Protein AF-G3LXT1-F1 (afdb_monomer)

Mean predicted aligned error: 8.4 Å

Organism: Plasmodium falciparum (NCBI:txid5833)

Nearest PDB structures (foldseek):
  6r1m-assembly1_B  TM=9.239E-01  e=2.001E+00  Escherichia coli
  6r1o-assembly1_A-2  TM=7.275E-01  e=9.483E-01  Escherichia coli
  6x94-assembly1_A  TM=8.869E-01  e=3.685E+00  Methanosarcina mazei Go1
  6hdz-assembly1_A  TM=7.345E-01  e=2.001E+00  Pseudomonas aeruginosa
  6he3-assembly1_A  TM=7.332E-01  e=2.291E+00  Pseudomonas aeruginosa

Structure (mmCIF, N/CA/C/O backbone):
data_AF-G3LXT1-F1
#
_entry.id   AF-G3LXT1-F1
#
loop_
_atom_site.group_PDB
_atom_site.id
_atom_site.type_symbol
_atom_site.label_atom_id
_atom_site.label_alt_id
_atom_site.label_comp_id
_atom_site.label_asym_id
_atom_site.label_entity_id
_atom_site.label_seq_id
_atom_site.pdbx_PDB_ins_code
_atom_site.Cartn_x
_atom_site.Cartn_y
_atom_site.Cartn_z
_atom_site.occupancy
_atom_site.B_iso_or_equiv
_atom_site.auth_seq_id
_atom_site.auth_comp_id
_atom_site.auth_asym_id
_atom_site.auth_atom_id
_atom_site.pdbx_PDB_model_num
ATOM 1 N N . LEU A 1 1 ? -16.581 -1.925 11.559 1.00 66.00 1 LEU A N 1
ATOM 2 C CA . LEU A 1 1 ? -15.165 -1.888 12.002 1.00 66.00 1 LEU A CA 1
ATOM 3 C C . LEU A 1 1 ? -14.460 -3.201 11.678 1.00 66.00 1 LEU A C 1
ATOM 5 O O . LEU A 1 1 ? -13.635 -3.177 10.783 1.00 66.00 1 LEU A O 1
ATOM 9 N N . LEU A 1 2 ? -14.854 -4.341 12.264 1.00 69.88 2 LEU A N 1
ATOM 10 C CA . LEU A 1 2 ? -14.255 -5.657 11.952 1.00 69.88 2 LEU A CA 1
ATOM 11 C C . LEU A 1 2 ? -14.251 -6.004 10.454 1.00 69.88 2 LEU A C 1
ATOM 13 O O . LEU A 1 2 ? -13.206 -6.341 9.916 1.00 69.88 2 LEU A O 1
ATOM 17 N N . PHE A 1 3 ? -15.382 -5.841 9.761 1.00 73.25 3 PHE A N 1
ATOM 18 C CA . PHE A 1 3 ? -15.468 -6.110 8.319 1.00 73.25 3 PHE A CA 1
ATOM 19 C C . PHE A 1 3 ? -14.554 -5.201 7.477 1.00 73.25 3 PHE A C 1
ATOM 21 O O . PHE A 1 3 ? -13.901 -5.657 6.549 1.00 73.25 3 PHE A O 1
ATOM 28 N N . ILE A 1 4 ? -14.446 -3.922 7.842 1.00 73.25 4 ILE A N 1
ATOM 29 C CA . ILE A 1 4 ? -13.566 -2.950 7.171 1.00 73.25 4 ILE A CA 1
ATOM 30 C C . ILE A 1 4 ? -12.087 -3.262 7.418 1.00 73.25 4 ILE A C 1
ATOM 32 O O . ILE A 1 4 ? -11.289 -3.192 6.489 1.00 73.25 4 ILE A O 1
ATOM 36 N N . SER A 1 5 ? -11.735 -3.664 8.642 1.00 70.94 5 SER A N 1
ATOM 37 C CA . SER A 1 5 ? -10.387 -4.125 8.980 1.00 70.94 5 SER A CA 1
ATOM 38 C C . SER A 1 5 ? -10.042 -5.414 8.232 1.00 70.94 5 SER A C 1
ATOM 40 O O . SER A 1 5 ? -8.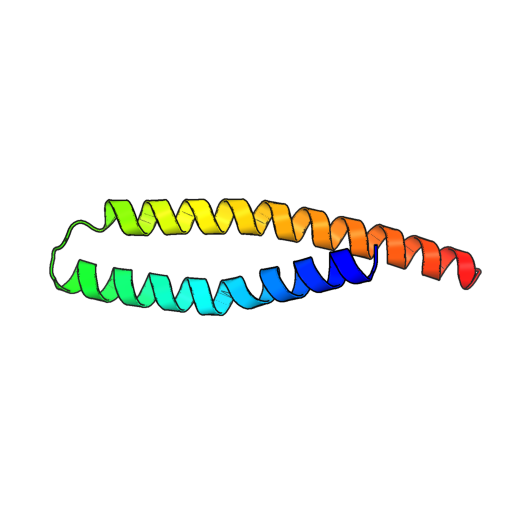948 -5.526 7.696 1.00 70.94 5 SER A O 1
ATOM 42 N N . PHE A 1 6 ? -10.994 -6.343 8.103 1.00 76.50 6 PHE A N 1
ATOM 43 C CA . PHE A 1 6 ? -10.824 -7.572 7.331 1.00 76.50 6 PHE A CA 1
ATOM 44 C C . PHE A 1 6 ? -10.596 -7.293 5.840 1.00 76.50 6 PHE A C 1
ATOM 46 O O . PHE A 1 6 ? -9.638 -7.798 5.267 1.00 76.50 6 PHE A O 1
ATOM 53 N N . VAL A 1 7 ? -11.415 -6.437 5.219 1.00 78.94 7 VAL A N 1
ATOM 54 C CA . VAL A 1 7 ? -11.235 -6.047 3.810 1.00 78.94 7 VAL A CA 1
ATOM 55 C C . VAL A 1 7 ? -9.888 -5.344 3.599 1.00 78.94 7 VAL A C 1
ATOM 57 O O . VAL A 1 7 ? -9.181 -5.674 2.650 1.00 78.94 7 VAL A O 1
ATOM 60 N N . CYS A 1 8 ? -9.480 -4.443 4.502 1.00 73.12 8 CYS A N 1
ATOM 61 C CA . CYS A 1 8 ? -8.163 -3.799 4.418 1.00 73.12 8 CYS A CA 1
ATOM 62 C C . CYS A 1 8 ? -7.011 -4.795 4.603 1.00 73.12 8 CYS A C 1
ATOM 64 O O . CYS A 1 8 ? -6.013 -4.690 3.900 1.00 73.12 8 CYS A O 1
ATOM 66 N N . ALA A 1 9 ? -7.141 -5.773 5.501 1.00 74.19 9 ALA A N 1
ATOM 67 C CA . ALA A 1 9 ? -6.126 -6.800 5.717 1.00 74.19 9 ALA A CA 1
ATOM 68 C C . ALA A 1 9 ? -5.987 -7.744 4.512 1.00 74.19 9 ALA A C 1
ATOM 70 O O . ALA A 1 9 ? -4.868 -8.077 4.130 1.00 74.19 9 ALA A O 1
ATOM 71 N N . VAL A 1 10 ? -7.096 -8.132 3.873 1.00 80.88 10 VAL A N 1
ATOM 72 C CA . VAL A 1 10 ? -7.074 -8.957 2.652 1.00 80.88 10 VAL A CA 1
ATOM 73 C C . VAL A 1 10 ? -6.446 -8.193 1.486 1.00 80.88 10 VAL A C 1
ATOM 75 O O . VAL A 1 10 ? -5.570 -8.728 0.808 1.00 80.88 10 VAL A O 1
ATOM 78 N N . LEU A 1 11 ? -6.837 -6.931 1.281 1.00 77.25 11 LEU A N 1
ATOM 79 C CA . LEU A 1 11 ? -6.229 -6.068 0.263 1.00 77.25 11 LEU A CA 1
ATOM 80 C C . LEU A 1 11 ? -4.732 -5.860 0.534 1.00 77.25 11 LEU A C 1
ATOM 82 O O . LEU A 1 11 ? -3.925 -5.993 -0.380 1.00 77.25 11 LEU A O 1
ATOM 86 N N . SER A 1 12 ? -4.361 -5.643 1.800 1.00 74.12 12 SER A N 1
ATOM 87 C CA . SER A 1 12 ? -2.972 -5.485 2.228 1.00 74.12 12 SER A CA 1
ATOM 88 C C . SER A 1 12 ? -2.139 -6.759 2.022 1.00 74.12 12 SER A C 1
ATOM 90 O O . SER A 1 12 ? -1.004 -6.687 1.545 1.00 74.12 12 SER A O 1
ATOM 92 N N . GLY A 1 13 ? -2.707 -7.939 2.283 1.00 76.25 13 GLY A N 1
ATOM 93 C CA . GLY A 1 13 ? -2.063 -9.226 2.009 1.00 76.25 13 GLY A CA 1
ATOM 94 C C . GLY A 1 13 ? -1.845 -9.497 0.515 1.00 76.25 13 GLY A C 1
ATOM 95 O O . GLY A 1 13 ? -0.842 -10.104 0.140 1.00 76.25 13 GLY A O 1
ATOM 96 N N . GLY A 1 14 ? -2.737 -9.001 -0.352 1.00 78.62 14 GLY A N 1
ATOM 97 C CA . GLY A 1 14 ? -2.637 -9.138 -1.812 1.00 78.62 14 GLY A CA 1
ATOM 98 C C . GLY A 1 14 ? -1.539 -8.287 -2.462 1.00 78.62 14 GLY A C 1
ATOM 99 O O . GLY A 1 14 ? -1.148 -8.531 -3.603 1.00 78.62 14 GLY A O 1
ATOM 100 N N . THR A 1 15 ? -0.988 -7.315 -1.744 1.00 76.62 15 THR A N 1
ATOM 101 C CA . THR A 1 15 ? -0.001 -6.376 -2.294 1.00 76.62 15 THR A CA 1
ATOM 102 C C . THR A 1 15 ? 1.373 -6.993 -2.519 1.00 76.62 15 THR A C 1
ATOM 104 O O . THR A 1 15 ? 2.082 -6.583 -3.431 1.00 76.62 15 THR A O 1
ATOM 107 N N . LEU A 1 16 ? 1.750 -7.999 -1.726 1.00 74.38 16 LEU A N 1
ATOM 108 C CA . LEU A 1 16 ? 2.998 -8.751 -1.896 1.00 74.38 16 LEU A CA 1
ATOM 109 C C . LEU A 1 16 ? 3.033 -9.516 -3.230 1.00 74.38 16 LEU A C 1
ATOM 111 O O . LEU A 1 16 ? 3.931 -9.253 -4.028 1.00 74.38 16 LEU A O 1
ATOM 115 N N . PRO A 1 17 ? 2.071 -10.408 -3.547 1.00 80.12 17 PRO A N 1
ATOM 116 C CA . PRO A 1 17 ? 2.064 -11.083 -4.845 1.00 80.12 17 PRO A CA 1
ATOM 117 C C . PRO A 1 17 ? 1.955 -10.093 -6.013 1.00 80.12 17 PRO A C 1
ATOM 119 O O . PRO A 1 17 ? 2.582 -10.303 -7.052 1.00 80.12 17 PRO A O 1
ATOM 122 N N . PHE A 1 18 ? 1.248 -8.973 -5.829 1.00 79.38 18 PHE A N 1
ATOM 123 C CA . PHE A 1 18 ? 1.211 -7.898 -6.819 1.00 79.38 18 PHE A CA 1
ATOM 124 C C . PHE A 1 18 ? 2.592 -7.258 -7.038 1.00 79.38 18 PHE A C 1
ATOM 126 O O . PHE A 1 18 ? 3.028 -7.097 -8.176 1.00 79.38 18 PHE A O 1
ATOM 133 N N . PHE A 1 19 ? 3.322 -6.963 -5.961 1.00 76.38 19 PHE A N 1
ATOM 134 C CA . PHE A 1 19 ? 4.683 -6.433 -6.012 1.00 76.38 19 PHE A CA 1
ATOM 135 C C . PHE A 1 19 ? 5.633 -7.378 -6.756 1.00 76.38 19 PHE A C 1
ATOM 137 O O . PHE A 1 19 ? 6.339 -6.935 -7.659 1.00 76.38 19 PHE A O 1
ATOM 144 N N . ILE A 1 20 ? 5.611 -8.680 -6.441 1.00 78.12 20 ILE A N 1
ATOM 145 C CA . ILE A 1 20 ? 6.411 -9.688 -7.157 1.00 78.12 20 ILE A CA 1
ATOM 146 C C . ILE A 1 20 ? 6.070 -9.704 -8.658 1.00 78.12 20 ILE A C 1
ATOM 148 O O . ILE A 1 20 ? 6.977 -9.766 -9.489 1.00 78.12 20 ILE A O 1
ATOM 152 N N . SER A 1 21 ? 4.788 -9.596 -9.024 1.00 81.69 21 SER A N 1
ATOM 153 C CA . SER A 1 21 ? 4.365 -9.551 -10.429 1.00 81.69 21 SER A CA 1
ATOM 154 C C . SER A 1 21 ? 4.935 -8.336 -11.169 1.00 81.69 21 SER A C 1
ATOM 156 O O . SER A 1 21 ? 5.473 -8.482 -12.267 1.00 81.69 21 SER A O 1
ATOM 158 N N . VAL A 1 22 ? 4.852 -7.136 -10.584 1.00 75.50 22 VAL A N 1
ATOM 159 C CA . VAL A 1 22 ? 5.392 -5.912 -11.204 1.00 75.50 22 VAL A CA 1
ATOM 160 C C . VAL A 1 22 ? 6.923 -5.959 -11.253 1.00 75.50 22 VAL A C 1
ATOM 162 O O . VAL A 1 22 ? 7.523 -5.565 -12.252 1.00 75.50 22 VAL A O 1
ATOM 165 N N . PHE A 1 23 ? 7.568 -6.514 -10.226 1.00 77.44 23 PHE A N 1
ATOM 166 C CA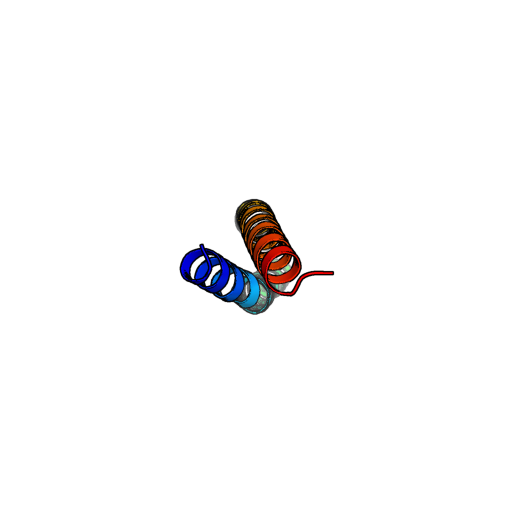 . PHE A 1 23 ? 9.019 -6.686 -10.189 1.00 77.44 23 PHE A CA 1
ATOM 167 C C . PHE A 1 23 ? 9.531 -7.611 -11.307 1.00 77.44 23 PHE A C 1
ATOM 169 O O . PHE A 1 23 ? 10.536 -7.309 -11.950 1.00 77.44 23 PHE A O 1
ATOM 176 N N . GLY A 1 24 ? 8.808 -8.694 -11.615 1.00 79.44 24 GLY A N 1
ATOM 177 C CA . GLY A 1 24 ? 9.116 -9.559 -12.760 1.00 79.44 24 GLY A CA 1
ATOM 178 C C . GLY A 1 24 ? 9.033 -8.830 -14.108 1.00 79.44 24 GLY A C 1
ATOM 179 O O . GLY A 1 24 ? 9.868 -9.048 -14.987 1.00 79.44 24 GLY A O 1
ATOM 180 N N . VAL A 1 25 ? 8.074 -7.911 -14.259 1.00 77.00 25 VAL A N 1
ATOM 181 C CA . VAL A 1 25 ? 7.950 -7.059 -15.453 1.00 77.00 25 VAL A CA 1
ATOM 182 C C . VAL A 1 25 ? 9.113 -6.067 -15.542 1.00 77.00 25 VAL A C 1
ATOM 184 O O . VAL A 1 25 ? 9.670 -5.894 -16.623 1.00 77.00 25 VAL A O 1
ATOM 187 N N . ILE A 1 26 ? 9.541 -5.465 -14.427 1.00 77.19 26 ILE A N 1
ATOM 188 C CA . ILE A 1 26 ? 10.730 -4.595 -14.387 1.00 77.19 26 ILE A CA 1
ATOM 189 C C . ILE A 1 26 ? 11.976 -5.353 -14.843 1.00 77.19 26 ILE A C 1
ATOM 191 O O . ILE A 1 26 ? 12.673 -4.883 -15.737 1.00 77.19 26 ILE A O 1
ATOM 195 N N . LEU A 1 27 ? 12.236 -6.536 -14.277 1.00 74.00 27 LEU A N 1
ATOM 196 C CA . LEU A 1 27 ? 13.391 -7.360 -14.649 1.00 74.00 27 LEU A CA 1
ATOM 197 C C . LEU A 1 27 ? 13.395 -7.704 -16.143 1.00 74.00 27 LEU A C 1
ATOM 199 O O . LEU A 1 27 ? 14.439 -7.625 -16.787 1.00 74.00 27 LEU A O 1
ATOM 203 N N . LYS A 1 28 ? 12.227 -8.029 -16.709 1.00 74.00 28 LYS A N 1
ATOM 204 C CA . LYS A 1 28 ? 12.087 -8.300 -18.144 1.00 74.00 28 LYS A CA 1
ATOM 205 C C . LYS A 1 28 ? 12.403 -7.067 -19.001 1.00 74.00 28 LYS A C 1
ATOM 207 O O . LYS A 1 28 ? 13.118 -7.207 -19.987 1.00 74.00 28 LYS A O 1
ATOM 212 N N . ASN A 1 29 ? 11.898 -5.888 -18.632 1.00 73.69 29 ASN A N 1
ATOM 213 C CA . ASN A 1 29 ? 12.112 -4.649 -19.394 1.00 73.69 29 ASN A CA 1
ATOM 214 C C . ASN A 1 29 ? 13.544 -4.108 -19.250 1.00 73.69 29 ASN A C 1
ATOM 216 O O . ASN A 1 29 ? 14.127 -3.683 -20.241 1.00 73.69 29 ASN A O 1
ATOM 220 N N . MET A 1 30 ? 14.167 -4.229 -18.070 1.00 70.19 30 MET A N 1
ATOM 221 C CA . MET A 1 30 ? 15.595 -3.927 -17.891 1.00 70.19 30 MET A CA 1
ATOM 222 C C . MET A 1 30 ? 16.481 -4.797 -18.780 1.00 70.19 30 MET A C 1
ATOM 224 O O . MET A 1 30 ? 17.435 -4.305 -19.371 1.00 70.19 30 MET A O 1
ATOM 228 N N . ASN A 1 31 ? 16.155 -6.088 -18.897 1.00 71.19 31 ASN A N 1
ATOM 229 C CA . ASN A 1 31 ? 16.897 -7.012 -19.751 1.00 71.19 31 ASN A CA 1
ATOM 230 C C . ASN A 1 31 ? 16.728 -6.711 -21.254 1.00 71.19 31 ASN A C 1
ATOM 232 O O . ASN A 1 31 ? 17.547 -7.143 -22.058 1.00 71.19 31 ASN A O 1
ATOM 236 N N . LEU A 1 32 ? 15.673 -5.984 -21.634 1.00 72.44 32 LEU A N 1
ATOM 237 C CA . LEU A 1 32 ? 15.396 -5.548 -23.007 1.00 72.44 32 LEU A CA 1
ATOM 238 C C . LEU A 1 32 ? 15.921 -4.132 -23.307 1.00 72.44 32 LEU A C 1
ATOM 240 O O . LEU A 1 32 ? 15.904 -3.723 -24.464 1.00 72.44 32 LEU A O 1
ATOM 244 N N . GLY A 1 33 ? 16.422 -3.407 -22.298 1.00 67.75 33 GLY A N 1
ATOM 245 C CA . GLY A 1 33 ? 16.880 -2.021 -22.435 1.00 67.75 33 GLY A CA 1
ATOM 246 C C . GLY A 1 33 ? 15.750 -0.991 -22.575 1.00 67.75 33 GLY A C 1
ATOM 247 O O . GLY A 1 33 ? 16.020 0.134 -22.984 1.00 67.75 33 GLY A O 1
ATOM 248 N N . ASP A 1 34 ? 14.510 -1.371 -22.251 1.00 72.00 34 ASP A N 1
ATOM 249 C CA . ASP A 1 34 ? 13.319 -0.518 -22.335 1.00 72.00 34 ASP A CA 1
ATOM 250 C C . ASP A 1 34 ? 13.210 0.453 -21.146 1.00 72.00 34 ASP A C 1
ATOM 252 O O . ASP A 1 34 ? 13.698 0.181 -20.044 1.00 72.00 34 ASP A O 1
ATOM 256 N N . ASP A 1 35 ? 12.513 1.575 -21.347 1.00 69.31 35 ASP A N 1
ATOM 257 C CA . ASP A 1 35 ? 12.299 2.602 -20.324 1.00 69.31 35 ASP A CA 1
ATOM 258 C C . ASP A 1 35 ? 11.493 2.071 -19.123 1.00 69.31 35 ASP A C 1
ATOM 260 O O . ASP A 1 35 ? 10.287 1.821 -19.173 1.00 69.31 35 ASP A O 1
ATOM 264 N N . ILE A 1 36 ? 12.176 1.941 -17.987 1.00 70.88 36 ILE A N 1
ATOM 265 C CA . ILE A 1 36 ? 11.669 1.324 -16.750 1.00 70.88 36 ILE A CA 1
ATOM 266 C C . ILE A 1 36 ? 10.905 2.337 -15.874 1.00 70.88 36 ILE A C 1
ATOM 268 O O . ILE A 1 36 ? 10.141 1.971 -14.976 1.00 70.88 36 ILE A O 1
ATOM 272 N N . ASN A 1 37 ? 11.115 3.631 -16.128 1.00 73.06 37 ASN A N 1
ATOM 273 C CA . ASN A 1 37 ? 10.601 4.747 -15.336 1.00 73.06 37 ASN A CA 1
ATOM 274 C C . ASN A 1 37 ? 9.073 4.707 -15.071 1.00 73.06 37 ASN A C 1
ATOM 276 O O . ASN A 1 37 ? 8.677 4.867 -13.912 1.00 73.0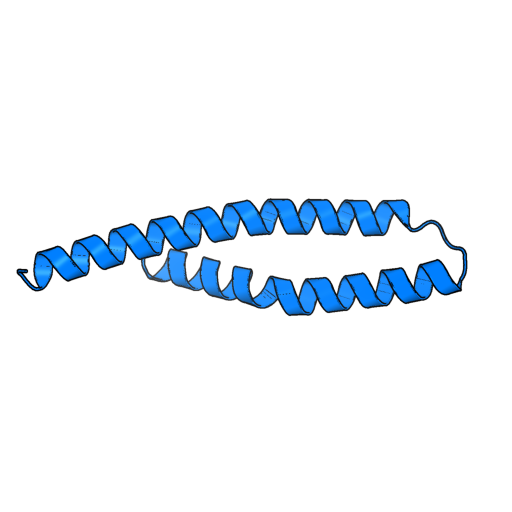6 37 ASN A O 1
ATOM 280 N N . PRO A 1 38 ? 8.186 4.428 -16.055 1.00 74.44 38 PRO A N 1
ATOM 281 C CA . PRO A 1 38 ? 6.742 4.357 -15.793 1.00 74.44 38 PRO A CA 1
ATOM 282 C C . PRO A 1 38 ? 6.341 3.178 -14.889 1.00 74.44 38 PRO A C 1
ATOM 284 O O . PRO A 1 38 ? 5.366 3.266 -14.136 1.00 74.44 38 PRO A O 1
ATOM 287 N N . ILE A 1 39 ? 7.105 2.082 -14.922 1.00 75.94 39 ILE A N 1
ATOM 288 C CA . ILE A 1 39 ? 6.835 0.890 -14.112 1.00 75.94 39 ILE A CA 1
ATOM 289 C C . ILE A 1 39 ? 7.256 1.142 -12.661 1.00 75.94 39 ILE A C 1
ATOM 291 O O . ILE A 1 39 ? 6.498 0.834 -11.741 1.00 75.94 39 ILE A O 1
ATOM 295 N N . ILE A 1 40 ? 8.417 1.771 -12.448 1.00 75.25 40 ILE A N 1
ATOM 296 C CA . ILE A 1 40 ? 8.884 2.177 -11.113 1.00 75.25 40 ILE A CA 1
ATOM 297 C C . ILE A 1 40 ? 7.907 3.174 -10.481 1.00 75.25 40 ILE A C 1
ATOM 299 O O . ILE A 1 40 ? 7.549 3.030 -9.313 1.00 75.25 40 ILE A O 1
ATOM 303 N N . LEU A 1 41 ? 7.419 4.147 -11.253 1.00 74.31 41 LEU A N 1
ATOM 304 C CA . LEU A 1 41 ? 6.457 5.135 -10.765 1.00 74.31 41 LEU A CA 1
ATOM 305 C C . LEU A 1 41 ? 5.122 4.489 -10.349 1.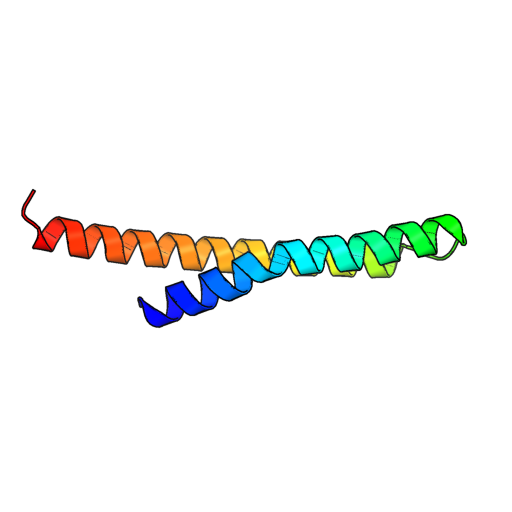00 74.31 41 LEU A C 1
ATOM 307 O O . LEU A 1 41 ? 4.575 4.825 -9.296 1.00 74.31 41 LEU A O 1
ATOM 311 N N . SER A 1 42 ? 4.645 3.492 -11.105 1.00 76.00 42 SER A N 1
ATOM 312 C CA . SER A 1 42 ? 3.489 2.678 -10.700 1.00 76.00 42 SER A CA 1
ATOM 313 C C . SER A 1 42 ? 3.752 1.943 -9.384 1.00 76.00 42 SER A C 1
ATOM 315 O O . SER A 1 42 ? 2.908 1.947 -8.490 1.00 76.00 42 SER A O 1
ATOM 317 N N . LEU A 1 43 ? 4.946 1.378 -9.220 1.00 77.38 43 LEU A N 1
ATOM 318 C CA . LEU A 1 43 ? 5.353 0.629 -8.033 1.00 77.38 43 LEU A CA 1
ATOM 319 C C . LEU A 1 43 ? 5.374 1.504 -6.768 1.00 77.38 43 LEU A C 1
ATOM 321 O O . LEU A 1 43 ? 4.849 1.105 -5.727 1.00 77.38 43 LEU A O 1
ATOM 325 N N . VAL A 1 44 ? 5.890 2.731 -6.883 1.00 77.88 44 VAL A N 1
ATOM 326 C CA . VAL A 1 44 ? 5.858 3.735 -5.807 1.00 77.88 44 VAL A CA 1
ATOM 327 C C . VAL A 1 44 ? 4.418 4.112 -5.453 1.00 77.88 44 VAL A C 1
ATOM 329 O O . VAL A 1 44 ? 4.080 4.169 -4.272 1.00 77.88 44 VAL A O 1
ATOM 332 N N . SER A 1 45 ? 3.545 4.307 -6.449 1.00 79.94 45 SER A N 1
ATOM 333 C CA . SER A 1 45 ? 2.136 4.650 -6.205 1.00 79.94 45 SER A CA 1
ATOM 334 C C . SER A 1 45 ? 1.381 3.551 -5.443 1.00 79.94 45 SER A C 1
ATOM 336 O O . SER A 1 45 ? 0.653 3.844 -4.494 1.00 79.94 45 SER A O 1
ATOM 338 N N . ILE A 1 46 ? 1.623 2.280 -5.783 1.00 81.25 46 ILE A N 1
ATOM 339 C CA . ILE A 1 46 ? 1.022 1.123 -5.107 1.00 81.25 46 ILE A CA 1
ATOM 340 C C . ILE A 1 46 ? 1.538 1.018 -3.673 1.00 81.25 46 ILE A C 1
ATOM 342 O O . ILE A 1 46 ? 0.750 0.804 -2.754 1.00 81.25 46 ILE A O 1
ATOM 346 N N . GLY A 1 47 ? 2.844 1.215 -3.466 1.00 78.50 47 GLY A N 1
ATOM 347 C CA . GLY A 1 47 ? 3.443 1.235 -2.131 1.00 78.50 47 GLY A CA 1
ATOM 348 C C . GLY A 1 47 ? 2.830 2.310 -1.229 1.00 78.50 47 GLY A C 1
ATOM 349 O O . GLY A 1 47 ? 2.560 2.054 -0.057 1.00 78.50 47 GLY A O 1
ATOM 350 N N . LEU A 1 48 ? 2.535 3.487 -1.786 1.0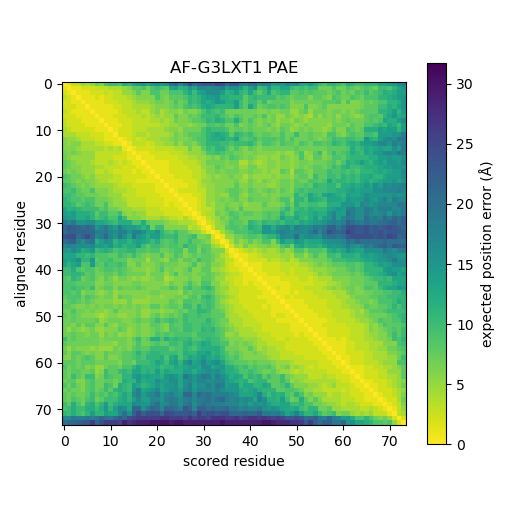0 82.00 48 LEU A N 1
ATOM 351 C CA . LEU A 1 48 ? 1.925 4.605 -1.063 1.00 82.00 48 LEU A CA 1
ATOM 352 C C . LEU A 1 48 ? 0.473 4.302 -0.661 1.00 82.00 48 LEU A C 1
ATOM 354 O O . LEU A 1 48 ? 0.095 4.494 0.495 1.00 82.00 48 LEU A O 1
ATOM 358 N N . VAL A 1 49 ? -0.325 3.753 -1.583 1.00 79.88 49 VAL A N 1
ATOM 359 C CA . VAL A 1 49 ? -1.702 3.312 -1.299 1.00 79.88 49 VAL A CA 1
ATOM 360 C C . VAL A 1 49 ? -1.713 2.214 -0.237 1.00 79.88 49 VAL A C 1
ATOM 362 O O . VAL A 1 49 ? -2.492 2.272 0.714 1.00 79.88 49 VAL A O 1
ATOM 365 N N . GLN A 1 50 ? -0.804 1.249 -0.353 1.00 77.94 50 GLN A N 1
ATOM 366 C CA . GLN A 1 50 ? -0.668 0.146 0.588 1.00 77.94 50 GLN A CA 1
ATOM 367 C C . GLN A 1 50 ? -0.267 0.606 1.991 1.00 77.94 50 GLN A C 1
ATOM 369 O O . GLN A 1 50 ? -0.767 0.084 2.988 1.00 77.94 50 GLN A O 1
ATOM 374 N N . PHE A 1 51 ? 0.612 1.604 2.085 1.00 79.12 51 PHE A N 1
ATOM 375 C CA . PHE A 1 51 ? 1.009 2.189 3.360 1.00 79.12 51 PHE A CA 1
ATOM 376 C C . PHE A 1 51 ? -0.193 2.801 4.094 1.00 79.12 51 PHE A C 1
ATOM 378 O O . PHE A 1 51 ? -0.411 2.522 5.274 1.00 79.12 51 PHE A O 1
ATOM 385 N N . ILE A 1 52 ? -1.025 3.566 3.380 1.00 80.56 52 ILE A N 1
ATOM 386 C CA . ILE A 1 52 ? -2.249 4.156 3.939 1.00 80.56 52 ILE A CA 1
ATOM 387 C C . ILE A 1 52 ? -3.235 3.060 4.369 1.00 80.56 52 ILE A C 1
ATOM 389 O O . ILE A 1 52 ? -3.787 3.119 5.470 1.00 80.56 52 ILE A O 1
ATOM 393 N N . LEU A 1 53 ? -3.427 2.033 3.537 1.00 75.25 53 LEU A N 1
ATOM 394 C CA . LEU A 1 53 ? -4.354 0.938 3.824 1.00 75.25 53 LEU A CA 1
ATOM 395 C C . LEU A 1 53 ? -3.932 0.124 5.057 1.00 75.25 53 LEU A C 1
ATOM 397 O O . LEU A 1 53 ? -4.769 -0.206 5.901 1.00 75.25 53 LEU A O 1
ATOM 401 N N . SER A 1 54 ? -2.632 -0.143 5.206 1.00 73.94 54 SER A N 1
ATOM 402 C CA . SER A 1 54 ? -2.080 -0.813 6.388 1.00 73.94 54 SER A CA 1
ATOM 403 C C . SER A 1 54 ? -2.222 0.026 7.657 1.00 73.94 54 SER A C 1
ATOM 405 O O . SER A 1 54 ? -2.597 -0.523 8.692 1.00 73.94 54 SER A O 1
ATOM 407 N N . MET A 1 55 ? -2.009 1.346 7.591 1.00 77.06 55 MET A N 1
ATOM 408 C CA . MET A 1 55 ? -2.217 2.244 8.739 1.00 77.06 55 MET A CA 1
ATOM 409 C C . MET A 1 55 ? -3.672 2.212 9.223 1.00 77.06 55 MET A C 1
ATOM 411 O O . MET A 1 55 ? -3.931 2.065 10.418 1.00 77.06 55 MET A O 1
ATOM 415 N N . ILE A 1 56 ? -4.629 2.272 8.293 1.00 77.88 56 ILE A N 1
ATOM 416 C CA . ILE A 1 56 ? -6.063 2.192 8.604 1.00 77.88 56 ILE A CA 1
ATOM 417 C C . ILE A 1 56 ? -6.414 0.824 9.194 1.00 77.88 56 ILE A C 1
ATOM 419 O O . ILE A 1 56 ? -7.115 0.755 10.206 1.00 77.88 56 ILE A O 1
ATOM 423 N N . SER A 1 57 ? -5.916 -0.263 8.597 1.00 74.94 57 SER A N 1
ATOM 424 C CA . SER A 1 57 ? -6.156 -1.621 9.094 1.00 74.94 57 SER A CA 1
ATOM 425 C C . SER A 1 57 ? -5.635 -1.801 10.519 1.00 74.94 57 SER A C 1
ATOM 427 O O . SER A 1 57 ? -6.376 -2.278 11.380 1.00 74.94 57 SER A O 1
ATOM 429 N N . SER A 1 58 ? -4.401 -1.358 10.784 1.00 76.44 58 SER A N 1
ATOM 430 C CA . SER A 1 58 ? -3.763 -1.447 12.099 1.00 76.44 58 SER A CA 1
ATOM 431 C C . SER A 1 58 ? -4.541 -0.660 13.149 1.00 76.44 58 SER A C 1
ATOM 433 O O . SER A 1 58 ? -4.854 -1.197 14.208 1.00 76.44 58 SER A O 1
ATOM 435 N N . TYR A 1 59 ? -4.939 0.577 12.836 1.00 77.06 59 TYR A N 1
ATOM 436 C CA . TYR A 1 59 ? -5.743 1.399 13.743 1.00 77.06 59 TYR A CA 1
ATOM 437 C C . TYR A 1 59 ? -7.101 0.753 14.052 1.00 77.06 59 TYR A C 1
ATOM 439 O O . TYR A 1 59 ? -7.571 0.749 15.189 1.00 77.06 59 TYR A O 1
ATOM 447 N N . CYS A 1 60 ? -7.736 0.157 13.041 1.00 75.12 60 CYS A N 1
ATOM 448 C CA . CYS A 1 60 ? -9.011 -0.531 13.201 1.00 75.12 60 CYS A CA 1
ATOM 449 C C . CYS A 1 60 ? -8.882 -1.751 14.130 1.00 75.12 60 CYS A C 1
ATOM 451 O O . CYS A 1 60 ? -9.713 -1.936 15.023 1.00 75.12 60 CYS A O 1
ATOM 453 N N . MET A 1 61 ? -7.823 -2.546 13.952 1.00 72.75 61 MET A N 1
ATOM 454 C CA . MET A 1 61 ? -7.508 -3.703 14.793 1.00 72.75 61 MET A CA 1
ATOM 455 C C . MET A 1 61 ? -7.214 -3.302 16.241 1.00 72.75 61 MET A C 1
ATOM 457 O O . MET A 1 61 ? -7.683 -3.970 17.160 1.00 72.75 61 MET A O 1
ATOM 461 N N . ASP A 1 62 ? -6.510 -2.192 16.454 1.00 78.88 62 ASP A N 1
ATOM 462 C CA . ASP A 1 62 ? -6.158 -1.684 17.783 1.00 78.88 62 ASP A CA 1
ATOM 463 C C . ASP A 1 62 ? -7.400 -1.210 18.565 1.00 78.88 62 ASP A C 1
ATOM 465 O O . ASP A 1 62 ? -7.623 -1.570 19.725 1.00 78.88 62 ASP A O 1
ATOM 469 N N . VAL A 1 63 ? -8.320 -0.509 17.888 1.00 76.44 63 VAL A N 1
ATOM 470 C CA . VAL A 1 63 ? -9.622 -0.112 18.459 1.00 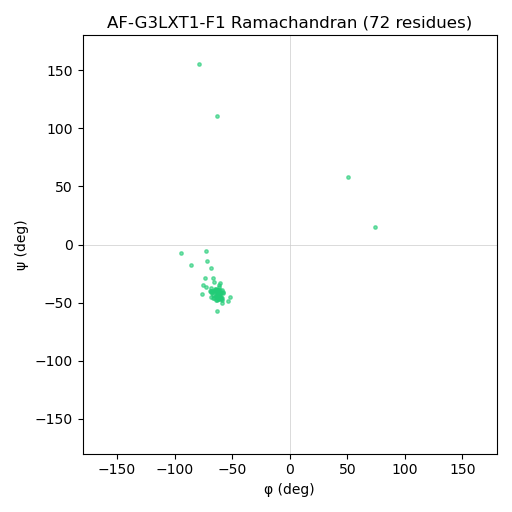76.44 63 VAL A CA 1
ATOM 471 C C . VAL A 1 63 ? -10.467 -1.333 18.835 1.00 76.44 63 VAL A C 1
ATOM 473 O O . VAL A 1 63 ? -11.113 -1.347 19.887 1.00 76.44 63 VAL A O 1
ATOM 476 N N . ILE A 1 64 ? -10.487 -2.364 17.985 1.00 75.94 64 ILE A N 1
ATOM 477 C CA . ILE A 1 64 ? -11.219 -3.606 18.258 1.00 75.94 64 ILE A CA 1
ATOM 478 C C . ILE A 1 64 ? -10.590 -4.350 19.439 1.00 75.94 64 ILE A C 1
ATOM 480 O O . ILE A 1 64 ? -11.312 -4.743 20.354 1.00 75.94 64 ILE A O 1
ATOM 484 N N . THR A 1 65 ? -9.264 -4.485 19.455 1.00 77.31 65 THR A N 1
ATOM 485 C CA . THR A 1 65 ? -8.514 -5.143 20.534 1.00 77.31 65 THR A CA 1
ATOM 486 C C . THR A 1 65 ? -8.759 -4.433 21.860 1.00 77.31 65 THR A C 1
ATOM 488 O O . THR A 1 65 ? -9.123 -5.080 22.836 1.00 77.31 65 THR A O 1
ATOM 491 N N . SER A 1 66 ? -8.715 -3.099 21.877 1.00 79.06 66 SER A N 1
ATOM 492 C CA . SER A 1 66 ? -9.040 -2.286 23.054 1.00 79.06 66 SER A CA 1
ATOM 493 C C . SER A 1 66 ? -10.478 -2.488 23.549 1.00 79.06 66 SER A C 1
ATOM 495 O O . SER A 1 66 ? -10.721 -2.534 24.757 1.00 79.06 66 SER A O 1
ATOM 497 N N . LYS A 1 67 ? -11.459 -2.628 22.643 1.00 77.56 67 LYS A N 1
ATOM 498 C CA . LYS A 1 67 ? -12.854 -2.928 23.019 1.00 77.56 67 LYS A CA 1
ATOM 499 C C . LYS A 1 67 ? -13.018 -4.340 23.582 1.00 77.56 67 LYS A C 1
ATOM 501 O O . LYS A 1 67 ? -13.772 -4.522 24.539 1.00 77.56 67 LYS A O 1
ATOM 506 N N . ILE A 1 68 ? -12.324 -5.316 23.003 1.00 78.81 68 ILE A N 1
ATOM 507 C CA . ILE A 1 68 ? -12.308 -6.703 23.479 1.00 78.81 68 ILE A CA 1
ATOM 508 C C . ILE A 1 68 ? -11.675 -6.762 24.873 1.00 78.81 68 ILE A C 1
ATOM 510 O O . ILE A 1 68 ? -12.294 -7.309 25.781 1.00 78.81 68 ILE A O 1
ATOM 514 N N . LEU A 1 69 ? -10.523 -6.113 25.077 1.00 80.19 69 LEU A N 1
ATOM 515 C CA .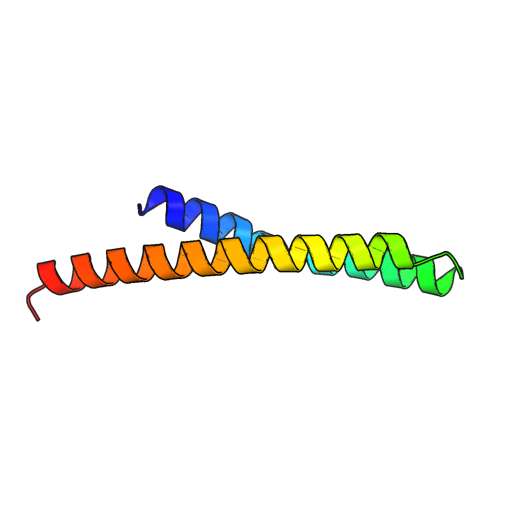 LEU A 1 69 ? -9.820 -6.063 26.363 1.00 80.19 69 LEU A CA 1
ATOM 516 C C . LEU A 1 69 ? -10.691 -5.444 27.469 1.00 80.19 69 LEU A C 1
ATOM 518 O O . LEU A 1 69 ? -10.836 -6.024 28.540 1.00 80.19 69 LEU A O 1
ATOM 522 N N . LYS A 1 70 ? -11.357 -4.314 27.178 1.00 80.12 70 LYS A N 1
ATOM 523 C CA . LYS A 1 70 ? -12.309 -3.675 28.107 1.00 80.12 70 LYS A CA 1
ATOM 524 C C . LYS A 1 70 ? -13.500 -4.567 28.459 1.00 80.12 70 LYS A C 1
ATOM 526 O O . LYS A 1 70 ? -14.005 -4.497 29.574 1.00 80.12 70 LYS A O 1
ATOM 531 N N . THR A 1 71 ? -13.968 -5.381 27.514 1.00 75.88 71 THR A N 1
ATOM 532 C CA . THR A 1 71 ? -15.090 -6.308 27.739 1.00 75.88 71 THR A CA 1
ATOM 533 C C . THR A 1 71 ? -14.654 -7.520 28.562 1.00 75.88 71 THR A C 1
ATOM 535 O O . THR A 1 71 ? -15.417 -7.999 29.397 1.00 75.88 71 THR A O 1
ATOM 538 N N . LEU A 1 72 ? -13.417 -7.981 28.369 1.00 75.12 72 LEU A N 1
ATOM 539 C CA . LEU A 1 72 ? -12.817 -9.095 29.104 1.00 75.12 72 LEU A CA 1
ATOM 540 C C . LEU A 1 72 ? -12.442 -8.760 30.557 1.00 75.12 72 LEU A C 1
ATOM 542 O O . LEU A 1 72 ? -12.101 -9.682 31.289 1.00 75.12 72 LEU A O 1
ATOM 546 N N . LYS A 1 73 ? -12.581 -7.498 30.997 1.00 52.88 73 LYS A N 1
ATOM 547 C CA . LYS A 1 73 ? -12.306 -7.047 32.374 1.00 52.88 73 LYS A CA 1
ATOM 548 C C . LYS A 1 73 ? -10.927 -7.500 32.889 1.00 52.88 73 LYS A C 1
ATOM 550 O O . LYS A 1 73 ? -10.847 -8.163 33.923 1.00 52.88 73 LYS A O 1
ATOM 55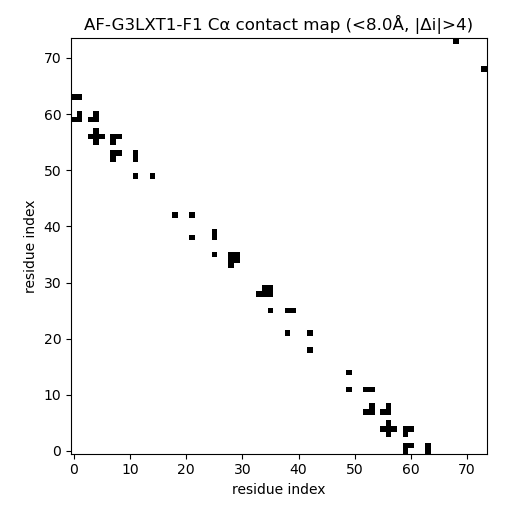5 N N . LEU A 1 74 ? -9.860 -7.121 32.181 1.00 52.31 74 LEU A N 1
ATOM 556 C CA . LEU A 1 74 ? -8.580 -6.867 32.852 1.00 52.31 74 LEU A CA 1
ATOM 557 C C . LEU A 1 74 ? -8.590 -5.437 33.406 1.00 52.31 74 LEU A C 1
A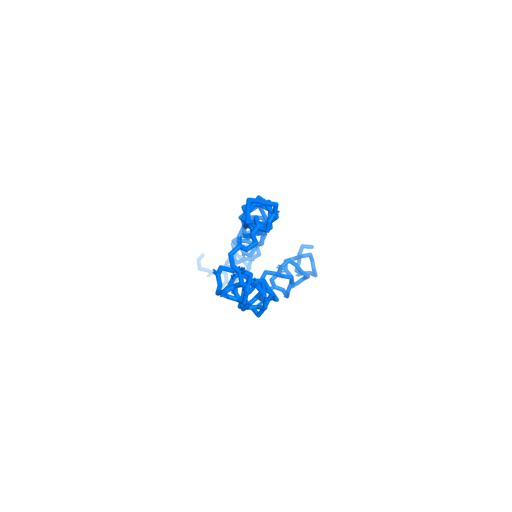TOM 559 O O . LEU A 1 74 ? -9.060 -4.542 32.662 1.00 52.31 74 LEU A O 1
#

Foldseek 3Di:
DVVLLVVLVVVLVVVVVVLVVLVVVLVVCVVVVHDSVVSVVVSVVSVVVSVVSVVVSVVVVVVVVVVVPVVVPD

pLDDT: mean 75.36, std 5.02, range [52.31, 82.0]

Secondary structure (DSSP, 8-state):
-HHHHHHHHHHHHHHHHHHHHHHHHHHHHHHHT---HHHHHHHHHHHHHHHHHHHHHHHHHHHHHHHHHHHTT-

InterPro domains:
  IPR011527 ABC transporter type 1, transmembrane domain [PF00664] (2-73)
  IPR036640 ABC transporter type 1, transmembrane domain superfamily [G3DSA:1.20.1560.10] (1-74)
  IPR036640 ABC transporter type 1, transmembrane domain superfamily [SSF90123] (2-72)

Radius of gyration: 17.86 Å; Cα contacts (8 Å, |Δi|>4): 35; chains: 1; bounding box: 32×16×56 Å

Solvent-accessible surface area (backbone atoms only — not comparable to full-atom values): 4091 Å² total; per-residue (Å²): 102,71,69,59,26,49,52,32,48,54,56,51,62,51,46,56,66,49,49,54,54,54,49,53,52,48,55,54,34,58,76,70,73,46,89,53,64,70,60,53,52,50,51,53,52,51,52,53,55,45,51,53,40,47,52,53,23,52,53,43,48,50,56,50,50,53,52,51,47,62,71,68,67,118

Sequence (74 aa):
LLFISFVCAVLSGGTLPFFISVFGVILKNMNLGDDINPIILSLVSIGLVQFILSMISSYCMDVITSKILKTLKL